Protein AF-A0A420XVU4-F1 (afdb_monomer_lite)

Foldseek 3Di:
DPDVPPVVVVVVVVVVPDPPPDDPVPPFDDPCVVVDDDDDDPDDPCVDPVRNDLCPDPDDPVNVVVLCVVQVQAKDWDAPVSQVRDPDHFDADVPDPGTGIDGDPVSVVSVVVVLVVVVVPCVSVPQQWDADPVGDIDGRPD

InterPro domains:
  IPR021765 Mycotoxin biosynthesis protein UstYa-like [PF11807] (15-132)
  IPR021765 Mycotoxin biosynthesis protein UstYa-like [PTHR33365] (12-126)

Organism: NCBI:txid177199

Sequence (142 aa):
MAILGRITCVLLQLHHGRSMCEDPSVGFYSPAAPYVDYENVPFGKYFAADNRSPYMQKPTPEVDAMWEELYNFRLTGLSIEEASQLMEPTVHLPHDDNTYVVSLGVSHQLHCVNHLRKALYPDEYPGLWEYHPNGTTIASTS

Secondary structure (DSSP, 8-state):
--STTTHHHHHHHHHTS------TT--S--TTGGG----------TTSTTS--GGGSPS-HHHHHHHHHTT----EEE-HHHHTTSSS--PEETTEEEEEEE--HHHHHHHHHHHHHHHT-TTTSTTSEEEPTTS-EEE---

Radius of gyration: 23.34 Å; chains: 1; bounding box: 72×65×44 Å

pLDDT: mean 82.14, std 16.06, range [38.72, 96.94]

Structure (mmCIF, N/CA/C/O backbone):
data_AF-A0A420XVU4-F1
#
_entry.id   AF-A0A420XVU4-F1
#
loop_
_atom_site.group_PDB
_atom_site.id
_atom_site.type_symbol
_atom_site.label_atom_id
_atom_site.label_alt_id
_atom_site.label_comp_id
_atom_site.label_asym_id
_atom_site.label_entity_id
_atom_site.label_seq_id
_atom_site.pdbx_PDB_ins_code
_atom_site.Cartn_x
_atom_site.Cartn_y
_atom_site.Cartn_z
_atom_site.occupancy
_atom_site.B_iso_or_equiv
_atom_site.auth_seq_id
_atom_site.auth_comp_id
_atom_site.auth_asym_id
_atom_site.auth_atom_id
_atom_site.pdbx_PDB_model_num
ATOM 1 N N . MET A 1 1 ? -44.531 -47.046 -6.787 1.00 48.22 1 MET A N 1
ATOM 2 C CA . MET A 1 1 ? -43.717 -46.358 -5.760 1.00 48.22 1 MET A CA 1
ATOM 3 C C . MET A 1 1 ? -42.284 -46.157 -6.260 1.00 48.22 1 MET A C 1
ATOM 5 O O . MET A 1 1 ? -41.425 -46.951 -5.916 1.00 48.22 1 MET A O 1
ATOM 9 N N . ALA A 1 2 ? -42.012 -45.151 -7.104 1.00 47.38 2 ALA A N 1
ATOM 10 C CA . ALA A 1 2 ? -40.630 -44.849 -7.532 1.00 47.38 2 ALA A CA 1
ATOM 11 C C . ALA A 1 2 ? -40.440 -43.431 -8.121 1.00 47.38 2 ALA A C 1
ATOM 13 O O . ALA A 1 2 ? -39.532 -43.225 -8.917 1.00 47.38 2 ALA A O 1
ATOM 14 N N . ILE A 1 3 ? -41.304 -42.457 -7.798 1.00 47.72 3 ILE A N 1
ATOM 15 C CA . ILE A 1 3 ? -41.232 -41.115 -8.424 1.00 47.72 3 ILE A CA 1
ATOM 16 C C . ILE A 1 3 ? -40.994 -39.990 -7.399 1.00 47.72 3 ILE A C 1
ATOM 18 O O . ILE A 1 3 ? -40.432 -38.960 -7.753 1.00 47.72 3 ILE A O 1
ATOM 22 N N . LEU A 1 4 ? -41.260 -40.203 -6.104 1.00 47.66 4 LEU A N 1
ATOM 23 C CA . LEU A 1 4 ? -41.015 -39.174 -5.079 1.00 47.66 4 LEU A CA 1
ATOM 24 C C . LEU A 1 4 ? -39.565 -39.084 -4.563 1.00 47.66 4 LEU A C 1
ATOM 26 O O . LEU A 1 4 ? -39.236 -38.121 -3.886 1.00 47.66 4 LEU A O 1
ATOM 30 N N . GLY A 1 5 ? -38.680 -40.036 -4.884 1.00 40.31 5 GLY A N 1
ATOM 31 C CA . GLY A 1 5 ? -37.302 -40.047 -4.359 1.00 40.31 5 GLY A CA 1
ATOM 32 C C . GLY A 1 5 ? -36.283 -39.218 -5.153 1.00 40.31 5 GLY A C 1
ATOM 33 O O . GLY A 1 5 ? -35.202 -38.935 -4.647 1.00 40.31 5 GLY A O 1
ATOM 34 N N . ARG A 1 6 ? -36.591 -38.836 -6.402 1.00 44.62 6 ARG A N 1
ATOM 35 C CA . ARG A 1 6 ? -35.628 -38.147 -7.287 1.00 44.62 6 ARG A CA 1
ATOM 36 C C . ARG A 1 6 ? -35.728 -36.622 -7.253 1.00 44.62 6 ARG A C 1
ATOM 38 O O . ARG A 1 6 ? -34.727 -35.960 -7.497 1.00 44.62 6 ARG A O 1
ATOM 45 N N . ILE A 1 7 ? -36.888 -36.065 -6.904 1.00 48.31 7 ILE A N 1
ATOM 46 C CA . ILE A 1 7 ? -37.082 -34.605 -6.847 1.00 48.31 7 ILE A CA 1
ATOM 47 C C . ILE A 1 7 ? -36.373 -34.010 -5.618 1.00 48.31 7 ILE A C 1
ATOM 49 O O . ILE A 1 7 ? -35.736 -32.964 -5.715 1.00 48.31 7 ILE A O 1
ATOM 53 N N . THR A 1 8 ? -36.372 -34.718 -4.486 1.00 46.12 8 THR A N 1
ATOM 54 C CA . THR A 1 8 ? -35.702 -34.278 -3.249 1.00 46.12 8 THR A CA 1
ATOM 55 C C . THR A 1 8 ? -34.181 -34.211 -3.395 1.00 46.12 8 THR A C 1
ATOM 57 O O . THR A 1 8 ? -33.543 -33.336 -2.819 1.00 46.12 8 THR A O 1
ATOM 60 N N . CYS A 1 9 ? -33.587 -35.096 -4.203 1.00 43.66 9 CYS A N 1
ATOM 61 C CA . CYS A 1 9 ? -32.139 -35.120 -4.411 1.00 43.66 9 CYS A CA 1
ATOM 62 C C . CYS A 1 9 ? -31.664 -33.951 -5.296 1.00 43.66 9 CYS A C 1
ATOM 64 O O . CYS A 1 9 ? -30.605 -33.387 -5.047 1.00 43.66 9 CYS A O 1
ATOM 66 N N . VAL A 1 10 ? -32.479 -33.519 -6.267 1.00 50.38 10 VAL A N 1
ATOM 67 C CA . VAL A 1 10 ? -32.163 -32.355 -7.118 1.00 50.38 10 VAL A CA 1
ATOM 68 C C . VAL A 1 10 ? -32.305 -31.036 -6.347 1.00 50.38 10 VAL A C 1
ATOM 70 O O . VAL A 1 10 ? -31.484 -30.139 -6.514 1.00 50.38 10 VAL A O 1
ATOM 73 N N . LEU A 1 11 ? -33.282 -30.924 -5.440 1.00 47.31 11 LEU A N 1
ATOM 74 C CA . LEU A 1 11 ? -33.443 -29.724 -4.608 1.00 47.31 11 LEU A CA 1
ATOM 75 C C . LEU A 1 11 ? -32.356 -29.593 -3.526 1.00 47.31 11 LEU A C 1
ATOM 77 O O . LEU A 1 11 ? -31.943 -28.477 -3.219 1.00 47.31 11 LEU A O 1
ATOM 81 N N . LEU A 1 12 ? -31.821 -30.705 -3.001 1.00 44.47 12 LEU A N 1
ATOM 82 C CA . LEU A 1 12 ? -30.674 -30.650 -2.087 1.00 44.47 12 LEU A CA 1
ATOM 83 C C . LEU A 1 12 ? -29.374 -30.215 -2.781 1.00 44.47 12 LEU A C 1
ATOM 85 O O . LEU A 1 12 ? -28.546 -29.578 -2.135 1.00 44.47 12 LEU A O 1
ATOM 89 N N . GLN A 1 13 ? -29.185 -30.502 -4.074 1.00 47.78 13 GLN A N 1
ATOM 90 C CA . GLN A 1 13 ? -27.974 -30.079 -4.791 1.00 47.78 13 GLN A CA 1
ATOM 91 C C . GLN A 1 13 ? -27.955 -28.590 -5.152 1.00 47.78 13 GLN A C 1
ATOM 93 O O . GLN A 1 13 ? -26.878 -28.015 -5.274 1.00 47.78 13 GLN A O 1
ATOM 98 N N . LEU A 1 14 ? -29.116 -27.935 -5.239 1.00 47.84 14 LEU A N 1
ATOM 99 C CA . LEU A 1 14 ? -29.183 -26.485 -5.455 1.00 47.84 14 LEU A CA 1
ATOM 100 C C . LEU A 1 14 ? -28.911 -25.676 -4.176 1.00 47.84 14 LEU A C 1
ATOM 102 O O . LEU A 1 14 ? -28.459 -24.539 -4.266 1.00 47.84 14 LEU A O 1
ATOM 106 N N . HIS A 1 15 ? -29.105 -26.264 -2.991 1.00 47.22 15 HIS A N 1
ATOM 107 C CA . HIS A 1 15 ? -28.759 -25.616 -1.718 1.00 47.22 15 HIS A CA 1
ATOM 108 C C . HIS A 1 15 ? -27.291 -25.790 -1.296 1.00 47.22 15 HIS A C 1
ATOM 110 O O . HIS A 1 15 ? -26.830 -25.055 -0.430 1.00 47.22 15 HIS A O 1
ATOM 116 N N . HIS A 1 16 ? -26.538 -26.700 -1.923 1.00 48.31 16 HIS A N 1
ATOM 117 C CA . HIS A 1 16 ? -25.107 -26.906 -1.645 1.00 48.31 16 HIS A CA 1
ATOM 118 C C . HIS A 1 16 ? -24.178 -26.122 -2.594 1.00 48.31 16 HIS A C 1
ATOM 120 O O . HIS A 1 16 ? -22.962 -26.267 -2.527 1.00 48.31 16 HIS A O 1
ATOM 126 N N . GLY A 1 17 ? -24.730 -25.289 -3.485 1.00 46.12 17 GLY A N 1
ATOM 127 C CA . GLY A 1 17 ? -23.985 -24.587 -4.539 1.00 46.12 17 GLY A CA 1
ATOM 128 C C . GLY A 1 17 ? -23.391 -23.229 -4.155 1.00 46.12 17 GLY A C 1
ATOM 129 O O . GLY A 1 17 ? -22.906 -22.516 -5.027 1.00 46.12 17 GLY A O 1
ATOM 130 N N . ARG A 1 18 ? -23.431 -22.845 -2.879 1.00 51.34 18 ARG A N 1
ATOM 131 C CA . ARG A 1 18 ? -22.761 -21.640 -2.382 1.00 51.34 18 ARG A CA 1
ATOM 132 C C . ARG A 1 18 ? -21.914 -22.044 -1.183 1.00 51.34 18 ARG A C 1
ATOM 134 O O . ARG A 1 18 ? -22.273 -21.785 -0.042 1.00 51.34 18 ARG A O 1
ATOM 141 N N . SER A 1 19 ? -20.804 -22.739 -1.441 1.00 57.03 19 SER A N 1
ATOM 142 C CA . SER A 1 19 ? -19.693 -22.673 -0.492 1.00 57.03 19 SER A CA 1
ATOM 143 C C . SER A 1 19 ? -19.403 -21.188 -0.329 1.00 57.03 19 SER A C 1
ATOM 145 O O . SER A 1 19 ? -19.009 -20.538 -1.297 1.00 57.03 19 SER A O 1
ATOM 147 N N . MET A 1 20 ? -19.694 -20.639 0.850 1.00 62.19 20 MET A N 1
ATOM 148 C CA . MET A 1 20 ? -19.118 -19.372 1.269 1.00 62.19 20 MET A CA 1
ATOM 149 C C . MET A 1 20 ? -17.609 -19.570 1.166 1.00 62.19 20 MET A C 1
ATOM 151 O O . MET A 1 20 ? -17.010 -20.285 1.966 1.00 62.19 20 MET A O 1
ATOM 155 N N . CYS A 1 21 ? -17.013 -19.054 0.094 1.00 68.06 21 CYS A N 1
ATOM 156 C CA . CYS A 1 21 ? -15.601 -18.743 0.125 1.00 68.06 21 CYS A CA 1
ATOM 157 C C . CYS A 1 21 ? -15.496 -17.660 1.191 1.00 68.06 21 CYS A C 1
ATOM 159 O O . CYS A 1 21 ? -15.993 -16.566 0.985 1.00 68.06 21 CYS A O 1
ATOM 161 N N . GLU A 1 22 ? -14.972 -18.013 2.351 1.00 72.38 22 GLU A N 1
ATOM 162 C CA . GLU A 1 22 ? -14.478 -17.066 3.339 1.00 72.38 22 GLU A CA 1
ATOM 163 C C . GLU A 1 22 ? -12.964 -17.228 3.355 1.00 72.38 22 GLU A C 1
ATOM 165 O O . GLU A 1 22 ? -12.456 -18.341 3.183 1.00 72.38 22 GLU A O 1
ATOM 170 N N . ASP A 1 23 ? -12.235 -16.128 3.516 1.00 73.44 23 ASP A N 1
ATOM 171 C CA . ASP A 1 23 ? -10.789 -16.186 3.674 1.00 73.44 23 ASP A CA 1
ATOM 172 C C . ASP A 1 23 ? -10.461 -16.656 5.098 1.00 73.44 23 ASP A C 1
ATOM 174 O O . ASP A 1 23 ? -10.659 -15.893 6.048 1.00 73.44 23 ASP A O 1
ATOM 178 N N . PRO A 1 24 ? -9.925 -17.878 5.281 1.00 76.31 24 PRO A N 1
ATOM 179 C CA . PRO A 1 24 ? -9.602 -18.383 6.610 1.00 76.31 24 PRO A CA 1
ATOM 180 C C . PRO A 1 24 ? -8.467 -17.597 7.287 1.00 76.31 24 PRO A C 1
ATOM 182 O O . PRO A 1 24 ? -8.205 -17.816 8.468 1.00 76.31 24 PRO A O 1
ATOM 185 N N . SER A 1 25 ? -7.770 -16.708 6.566 1.00 76.75 25 SER A N 1
ATOM 186 C CA . SER A 1 25 ? -6.743 -15.828 7.128 1.00 76.75 25 SER A CA 1
ATOM 187 C C . SER A 1 25 ? -7.311 -14.577 7.814 1.00 76.75 25 SER A C 1
ATOM 189 O O . SER A 1 25 ? -6.627 -13.986 8.653 1.00 76.75 25 SER A O 1
ATOM 191 N N . VAL A 1 26 ? -8.566 -14.199 7.541 1.00 77.56 26 VAL A N 1
ATOM 192 C CA . VAL A 1 26 ? -9.235 -13.060 8.190 1.00 77.56 26 VAL A CA 1
ATOM 193 C C . VAL A 1 26 ? -9.939 -13.550 9.459 1.00 77.56 26 VAL A C 1
ATOM 195 O O . VAL A 1 26 ? -11.131 -13.836 9.474 1.00 77.56 26 VAL A O 1
ATOM 198 N N . GLY A 1 27 ? -9.165 -13.698 10.538 1.00 80.62 27 GLY A N 1
ATOM 199 C CA . GLY A 1 27 ? -9.627 -14.272 11.814 1.00 80.62 27 GLY A CA 1
ATOM 200 C C . GLY A 1 27 ? -10.001 -13.266 12.910 1.00 80.62 27 GLY A C 1
ATOM 201 O O . GLY A 1 27 ? -10.202 -13.666 14.055 1.00 80.62 27 GLY A O 1
ATOM 202 N N . PHE A 1 28 ? -10.040 -11.969 12.607 1.00 87.06 28 PHE A N 1
ATOM 203 C CA . PHE A 1 28 ? -10.297 -10.899 13.576 1.00 87.06 28 PHE A CA 1
ATOM 204 C C . PHE A 1 28 ? -11.311 -9.888 13.035 1.00 87.06 28 PHE A C 1
ATOM 206 O O . PHE A 1 28 ? -11.563 -9.826 11.831 1.00 87.06 28 PHE A O 1
ATOM 213 N N . TYR A 1 29 ? -11.903 -9.098 13.936 1.00 91.12 29 TYR A N 1
ATOM 214 C CA . TYR A 1 29 ? -12.846 -8.048 13.560 1.00 91.12 29 TYR A CA 1
ATOM 215 C C . TYR A 1 29 ? -12.202 -7.050 12.589 1.00 91.12 29 TYR A C 1
ATOM 217 O O . TYR A 1 29 ? -11.131 -6.506 12.855 1.00 91.12 29 TYR A O 1
ATOM 225 N N . SER A 1 30 ? -12.891 -6.785 11.483 1.00 91.31 30 SER A N 1
ATOM 226 C CA . SER A 1 30 ? -12.543 -5.736 10.533 1.00 91.31 30 SER A CA 1
ATOM 227 C C . SER A 1 30 ? -13.817 -4.998 10.123 1.00 91.31 30 SER A C 1
ATOM 229 O 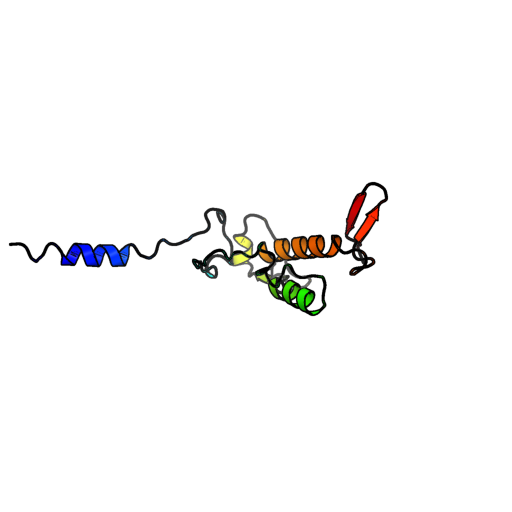O . SER A 1 30 ? -14.755 -5.654 9.660 1.00 91.31 30 SER A O 1
ATOM 231 N N . PRO A 1 31 ? -13.858 -3.655 10.204 1.00 92.00 31 PRO A N 1
ATOM 232 C CA . PRO A 1 31 ? -14.971 -2.863 9.675 1.00 92.00 31 PRO A CA 1
ATOM 233 C C . PRO A 1 31 ? -15.220 -3.095 8.177 1.00 92.00 31 PRO A C 1
ATOM 235 O O . PRO A 1 31 ? -16.332 -2.910 7.692 1.00 92.00 31 PRO A O 1
ATOM 238 N N . ALA A 1 32 ? -14.198 -3.542 7.438 1.00 90.69 32 ALA A N 1
ATOM 239 C CA . ALA A 1 32 ? -14.313 -3.853 6.018 1.00 90.69 32 ALA A CA 1
ATOM 240 C C . ALA A 1 32 ? -14.935 -5.234 5.740 1.00 90.69 32 ALA A C 1
ATOM 242 O O . ALA A 1 32 ? -15.354 -5.479 4.613 1.00 90.69 32 ALA A O 1
ATOM 243 N N . ALA A 1 33 ? -15.012 -6.132 6.732 1.00 90.19 33 ALA A N 1
ATOM 244 C CA . ALA A 1 33 ? -15.453 -7.517 6.533 1.00 90.19 33 ALA A CA 1
ATOM 245 C C . ALA A 1 33 ? -16.839 -7.655 5.865 1.00 90.19 33 ALA A C 1
ATOM 247 O O . ALA A 1 33 ? -16.960 -8.485 4.966 1.00 90.19 33 ALA A O 1
ATOM 248 N N . PRO A 1 34 ? -17.865 -6.842 6.202 1.00 89.56 34 PRO A N 1
ATOM 249 C CA . PRO A 1 34 ? -19.174 -6.923 5.545 1.00 89.56 34 PRO A CA 1
ATOM 250 C C . PRO A 1 34 ? -19.172 -6.536 4.059 1.00 89.56 34 PRO A C 1
ATOM 252 O O . PRO A 1 34 ? -20.162 -6.779 3.376 1.00 89.56 34 PRO A O 1
ATOM 255 N N . TYR A 1 35 ? -18.098 -5.906 3.576 1.00 89.31 35 TYR A N 1
ATOM 256 C CA . TYR A 1 35 ? -17.955 -5.428 2.199 1.00 89.31 35 TYR A CA 1
ATOM 257 C C . TYR A 1 35 ? -17.037 -6.320 1.351 1.00 89.31 35 TYR A C 1
ATOM 259 O O . TYR A 1 35 ? -16.702 -5.956 0.225 1.00 89.31 35 TYR A O 1
ATOM 267 N N . VAL A 1 36 ? -16.588 -7.458 1.889 1.00 87.81 36 VAL A N 1
ATOM 268 C CA . VAL A 1 36 ? -15.751 -8.411 1.156 1.00 87.81 36 VAL A CA 1
ATOM 269 C C . VAL A 1 36 ? -16.637 -9.432 0.452 1.00 87.81 36 VAL A C 1
ATOM 271 O O . VAL A 1 36 ? -17.316 -10.228 1.096 1.00 87.81 36 VAL A O 1
ATOM 274 N N . ASP A 1 37 ? -16.560 -9.442 -0.876 1.00 87.81 37 ASP A N 1
ATOM 275 C CA . ASP A 1 37 ? -17.172 -10.455 -1.729 1.00 87.81 37 ASP A CA 1
ATOM 276 C C . ASP A 1 37 ? -16.094 -11.346 -2.359 1.00 87.81 37 ASP A C 1
ATOM 278 O O . ASP A 1 37 ? -15.046 -10.875 -2.806 1.00 87.81 37 ASP A O 1
ATOM 282 N N . TYR A 1 38 ? -16.362 -12.652 -2.412 1.00 87.12 38 TYR A N 1
ATOM 283 C CA . TYR A 1 38 ? -15.439 -13.642 -2.961 1.00 87.12 38 TYR A CA 1
ATOM 284 C C . TYR A 1 38 ? -15.928 -14.173 -4.303 1.00 87.12 38 TYR A C 1
ATOM 286 O O . TYR A 1 38 ? -17.039 -14.698 -4.420 1.00 87.12 38 TYR A O 1
ATOM 294 N N . GLU A 1 39 ? -15.052 -14.113 -5.302 1.00 84.62 39 GLU A N 1
ATOM 295 C CA . GLU A 1 39 ? -15.325 -14.597 -6.650 1.00 84.62 39 GLU A CA 1
ATOM 296 C C . GLU A 1 39 ? -14.319 -15.670 -7.071 1.00 84.62 39 GLU A C 1
ATOM 298 O O . GLU A 1 39 ? -13.109 -15.547 -6.876 1.00 84.62 39 GLU A O 1
ATOM 303 N N . ASN A 1 40 ? -14.823 -16.734 -7.698 1.00 86.38 40 ASN A N 1
ATOM 304 C CA . ASN A 1 40 ? -13.974 -17.751 -8.304 1.00 86.38 40 ASN A CA 1
ATOM 305 C C . ASN A 1 40 ? -13.563 -17.298 -9.704 1.00 86.38 40 ASN A C 1
ATOM 307 O O . ASN A 1 40 ? -14.347 -17.392 -10.650 1.00 86.38 40 ASN A O 1
ATOM 311 N N . VAL A 1 41 ? -12.317 -16.852 -9.837 1.00 83.56 41 VAL A N 1
ATOM 312 C CA . VAL A 1 41 ? -11.731 -16.471 -11.125 1.00 83.56 41 VAL A CA 1
ATOM 313 C C . VAL A 1 41 ? -10.696 -17.509 -11.571 1.00 83.56 41 VAL A C 1
ATOM 315 O O . VAL A 1 41 ? -9.873 -17.947 -10.763 1.00 83.56 41 VAL A O 1
ATOM 318 N N . PRO A 1 42 ? -10.691 -17.936 -12.848 1.00 83.75 42 PRO A N 1
ATOM 319 C CA . PRO A 1 42 ? -9.620 -18.774 -13.367 1.00 83.75 42 PRO A CA 1
ATOM 320 C C . PRO A 1 42 ? -8.280 -18.048 -13.236 1.00 83.75 42 PRO A C 1
ATOM 322 O O . PRO A 1 42 ? -8.121 -16.931 -13.732 1.00 83.75 42 PRO A O 1
ATOM 325 N N . PHE A 1 43 ? -7.295 -18.689 -12.607 1.00 79.12 43 PHE A N 1
ATOM 326 C CA . PHE A 1 43 ? -5.947 -18.136 -12.572 1.00 79.12 43 PHE A CA 1
ATOM 327 C C . PHE A 1 43 ? -5.364 -18.136 -13.992 1.00 79.12 43 PHE A C 1
ATOM 329 O O . PHE A 1 43 ? -5.101 -19.190 -14.578 1.00 79.12 43 PHE A O 1
ATOM 336 N N . GLY A 1 44 ? -5.203 -16.947 -14.573 1.00 74.94 44 G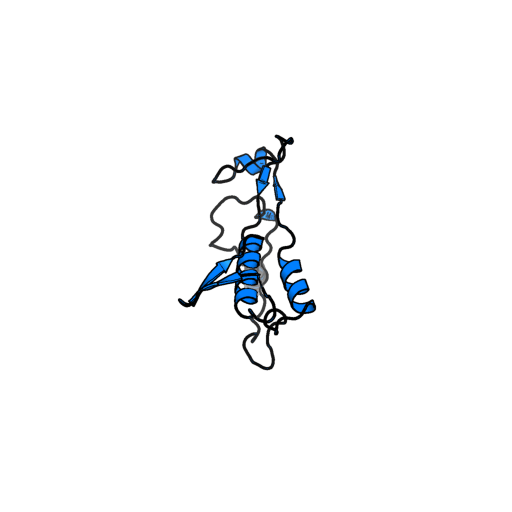LY A N 1
ATOM 337 C CA . GLY A 1 44 ? -4.643 -16.789 -15.910 1.00 74.94 44 GLY A CA 1
ATOM 338 C C . GLY A 1 44 ? -3.172 -17.201 -15.966 1.00 74.94 44 GLY A C 1
ATOM 339 O O . GLY A 1 44 ? -2.446 -17.157 -14.973 1.00 74.94 44 GLY A O 1
ATOM 340 N N . LYS A 1 45 ? -2.687 -17.567 -17.159 1.00 80.81 45 LYS A N 1
ATOM 341 C CA . LYS A 1 45 ? -1.261 -17.852 -17.407 1.00 80.81 45 LYS A CA 1
ATOM 342 C C . LYS A 1 45 ? -0.445 -16.553 -17.483 1.00 80.81 45 LYS A C 1
ATOM 344 O O . LYS A 1 45 ? 0.263 -16.333 -18.459 1.00 80.81 45 LYS A O 1
ATOM 349 N N . TYR A 1 46 ? -0.561 -15.693 -16.471 1.00 80.31 46 TYR A N 1
ATOM 350 C CA . TYR A 1 46 ? -0.028 -14.324 -16.467 1.00 80.31 46 TYR A CA 1
ATOM 351 C C . TYR A 1 46 ? 1.503 -14.226 -16.430 1.00 80.31 46 TYR A C 1
ATOM 353 O O . TYR A 1 46 ? 2.063 -13.137 -16.522 1.00 80.31 46 TYR A O 1
ATOM 361 N N . PHE A 1 47 ? 2.185 -15.364 -16.300 1.00 78.00 47 PHE A N 1
ATOM 362 C CA . PHE A 1 47 ? 3.643 -15.465 -16.332 1.00 78.00 47 PHE A CA 1
ATOM 363 C C . PHE A 1 47 ? 4.193 -15.842 -17.714 1.00 78.00 47 PHE A C 1
ATOM 365 O O . PHE A 1 47 ? 5.396 -15.711 -17.945 1.00 78.00 47 PHE A O 1
ATOM 372 N N . ALA A 1 48 ? 3.342 -16.317 -18.632 1.00 80.25 48 ALA A N 1
ATOM 373 C CA . ALA A 1 48 ? 3.756 -16.669 -19.985 1.00 80.25 48 ALA A CA 1
ATOM 374 C C . ALA A 1 48 ? 4.111 -15.401 -20.776 1.00 80.25 48 ALA A C 1
ATOM 376 O O . ALA A 1 48 ? 3.465 -14.366 -20.622 1.00 80.25 48 ALA A O 1
ATOM 377 N N . ALA A 1 49 ? 5.160 -15.468 -21.601 1.00 74.69 49 ALA A N 1
ATOM 378 C CA . ALA A 1 49 ? 5.702 -14.298 -22.297 1.00 74.69 49 ALA A CA 1
ATOM 379 C C . ALA A 1 49 ? 4.679 -13.613 -23.223 1.00 74.69 49 ALA A C 1
ATOM 381 O O . ALA A 1 49 ? 4.712 -12.396 -23.373 1.00 74.69 49 ALA A O 1
ATOM 382 N N . ASP A 1 50 ? 3.765 -14.388 -23.800 1.00 81.00 50 ASP A N 1
ATOM 383 C CA . ASP A 1 50 ? 2.692 -13.961 -24.699 1.00 81.00 50 ASP A CA 1
ATOM 384 C C . ASP A 1 50 ? 1.409 -13.515 -23.977 1.00 81.00 50 ASP A C 1
ATOM 386 O O . ASP A 1 50 ? 0.509 -12.974 -24.611 1.00 81.00 50 ASP A O 1
ATOM 390 N N . ASN A 1 51 ? 1.318 -13.711 -22.659 1.00 82.81 51 ASN A N 1
ATOM 391 C CA . ASN A 1 51 ? 0.117 -13.426 -21.874 1.00 82.81 51 ASN A CA 1
ATOM 392 C C . ASN A 1 51 ? 0.459 -12.792 -20.519 1.00 82.81 51 ASN A C 1
ATOM 394 O O . ASN A 1 51 ? -0.131 -13.131 -19.495 1.00 82.81 51 ASN A O 1
ATOM 398 N N . ARG A 1 52 ? 1.454 -11.896 -20.484 1.00 85.19 52 ARG A N 1
ATOM 399 C CA . ARG A 1 52 ? 1.838 -11.220 -19.241 1.00 85.19 52 ARG A CA 1
ATOM 400 C C . ARG A 1 52 ? 0.732 -10.304 -18.735 1.00 85.19 52 ARG A C 1
ATOM 402 O O . ARG A 1 52 ? 0.123 -9.576 -19.516 1.00 85.19 52 ARG A O 1
ATOM 409 N N . SER A 1 53 ? 0.533 -10.291 -17.417 1.00 89.00 53 SER A N 1
ATOM 410 C CA . SER A 1 53 ? -0.353 -9.313 -16.778 1.00 89.00 53 SER A CA 1
ATOM 411 C C . SER A 1 53 ? 0.028 -7.879 -17.195 1.00 89.00 53 SER A C 1
ATOM 413 O O . SER A 1 53 ? 1.224 -7.564 -17.239 1.00 89.00 53 SER A O 1
ATOM 415 N N . PRO A 1 54 ? -0.948 -6.989 -17.460 1.00 90.75 54 PRO A N 1
ATOM 416 C CA . PRO A 1 54 ? -0.691 -5.567 -17.704 1.00 90.75 54 PRO A CA 1
ATOM 417 C C . PRO A 1 54 ? 0.137 -4.889 -16.599 1.00 90.75 54 PRO A C 1
ATOM 419 O O . PRO A 1 54 ? 0.938 -4.003 -16.876 1.00 90.75 54 PRO A O 1
ATOM 422 N N . TYR A 1 55 ? 0.030 -5.370 -15.358 1.00 91.88 55 TYR A N 1
ATOM 423 C CA . TYR A 1 55 ? 0.788 -4.860 -14.210 1.00 91.88 55 TYR A CA 1
ATOM 424 C C . TYR A 1 55 ? 2.261 -5.306 -14.183 1.00 91.88 55 TYR A C 1
ATOM 426 O O . TYR A 1 55 ? 3.049 -4.791 -13.392 1.00 91.88 55 TYR A O 1
ATOM 434 N N . MET A 1 56 ? 2.646 -6.267 -15.031 1.00 90.38 56 MET A N 1
ATOM 435 C CA . MET A 1 56 ? 4.005 -6.828 -15.120 1.00 90.38 56 MET A CA 1
ATOM 436 C C . MET A 1 56 ? 4.776 -6.333 -16.354 1.00 90.38 56 MET A C 1
ATOM 438 O O . MET A 1 56 ? 5.805 -6.911 -16.722 1.00 90.38 56 MET A O 1
ATOM 442 N N . GLN A 1 57 ? 4.254 -5.308 -17.027 1.00 90.56 57 GLN A N 1
ATOM 443 C CA . GLN A 1 57 ? 4.906 -4.683 -18.172 1.00 90.56 57 GLN A CA 1
ATOM 444 C C . GLN A 1 57 ? 6.104 -3.835 -17.724 1.00 90.56 57 GLN A C 1
ATOM 446 O O . GLN A 1 57 ? 6.327 -3.605 -16.531 1.00 90.56 57 GLN A O 1
ATOM 451 N N . LYS A 1 58 ? 6.912 -3.397 -18.694 1.00 92.12 58 LYS A N 1
ATOM 452 C CA . LYS A 1 58 ? 8.025 -2.479 -18.426 1.00 92.12 58 LYS A CA 1
ATOM 453 C C . LYS A 1 58 ? 7.509 -1.155 -17.832 1.00 92.12 58 LYS A C 1
ATOM 455 O O . LYS A 1 58 ? 6.367 -0.786 -18.115 1.00 92.12 58 LYS A O 1
ATOM 460 N N . PRO A 1 59 ? 8.343 -0.442 -17.053 1.00 94.94 59 PRO A N 1
ATOM 461 C CA . PRO A 1 59 ? 8.046 0.907 -16.585 1.00 94.94 59 PRO A CA 1
ATOM 462 C C . PRO A 1 59 ? 7.542 1.800 -17.716 1.00 94.94 59 PRO A C 1
ATOM 464 O O . PRO A 1 59 ? 8.218 1.979 -18.725 1.00 94.94 59 PRO A O 1
ATOM 467 N N . THR A 1 60 ? 6.330 2.314 -17.549 1.00 96.06 60 THR A N 1
ATOM 468 C CA . THR A 1 60 ? 5.711 3.330 -18.403 1.00 96.06 60 THR A CA 1
ATOM 469 C C . THR A 1 60 ? 4.760 4.147 -17.526 1.00 96.06 60 THR A C 1
ATOM 471 O O . THR A 1 60 ? 4.251 3.600 -16.537 1.00 96.06 60 THR A O 1
ATOM 474 N N . PRO A 1 61 ? 4.480 5.417 -17.864 1.00 95.81 61 PRO A N 1
ATOM 475 C CA . PRO A 1 61 ? 3.503 6.222 -17.132 1.00 95.81 61 PRO A CA 1
ATOM 476 C C . PRO A 1 61 ? 2.131 5.546 -17.015 1.00 95.81 61 PRO A C 1
ATOM 478 O O . PRO A 1 61 ? 1.473 5.648 -15.984 1.00 95.81 61 PRO A O 1
ATOM 481 N N . GLU A 1 62 ? 1.716 4.808 -18.046 1.00 96.94 62 GLU A N 1
ATOM 482 C CA . GLU A 1 62 ? 0.456 4.070 -18.069 1.00 96.94 62 GLU A CA 1
ATOM 483 C C . GLU A 1 62 ? 0.453 2.927 -17.048 1.00 96.94 62 GLU A C 1
ATOM 485 O O . GLU A 1 62 ? -0.501 2.778 -16.288 1.00 96.94 62 GLU A O 1
ATOM 490 N N . VAL A 1 63 ? 1.534 2.142 -16.979 1.00 96.12 63 VAL A N 1
ATOM 491 C CA . VAL A 1 63 ? 1.675 1.067 -15.982 1.00 96.12 63 VAL A CA 1
ATOM 492 C C . VAL A 1 63 ? 1.731 1.643 -14.570 1.00 96.12 63 VAL A C 1
ATOM 494 O O . VAL A 1 63 ? 1.146 1.067 -13.655 1.00 96.12 63 VAL A O 1
ATOM 497 N N . ASP A 1 64 ? 2.400 2.781 -14.379 1.00 95.50 64 ASP A N 1
ATOM 498 C CA . ASP A 1 64 ? 2.439 3.458 -13.084 1.00 95.50 64 ASP A CA 1
ATOM 499 C C . ASP A 1 64 ? 1.047 3.908 -12.643 1.00 95.50 64 ASP A C 1
ATOM 501 O O . ASP A 1 64 ? 0.656 3.608 -11.517 1.00 95.50 64 ASP A O 1
ATOM 505 N N . ALA A 1 65 ? 0.273 4.535 -13.532 1.00 95.88 65 ALA A N 1
ATOM 506 C CA . ALA A 1 65 ? -1.109 4.916 -13.254 1.00 95.88 65 ALA A CA 1
ATOM 507 C C . ALA A 1 65 ? -1.968 3.703 -12.869 1.00 95.88 65 ALA A C 1
ATOM 509 O O . ALA A 1 65 ? -2.638 3.741 -11.839 1.00 95.88 65 ALA A O 1
ATOM 510 N N . MET A 1 66 ? -1.870 2.598 -13.620 1.00 96.19 66 MET A N 1
ATOM 511 C CA . MET A 1 66 ? -2.578 1.358 -13.286 1.00 96.19 66 MET A CA 1
ATOM 512 C C . MET A 1 66 ? -2.239 0.865 -11.875 1.00 96.19 66 MET A C 1
ATOM 514 O O . MET A 1 66 ? -3.128 0.432 -11.145 1.00 96.19 66 MET A O 1
ATOM 518 N N . TRP A 1 67 ? -0.963 0.914 -11.479 1.00 95.69 67 TRP A N 1
ATOM 519 C CA . TRP A 1 67 ? -0.547 0.530 -10.130 1.00 95.69 67 TRP A CA 1
ATOM 520 C C . TRP A 1 67 ? -1.090 1.477 -9.057 1.00 95.69 67 TRP A C 1
ATOM 522 O O . TRP A 1 67 ? -1.631 0.990 -8.068 1.00 95.69 67 TRP A O 1
ATOM 532 N N . GLU A 1 68 ? -0.966 2.796 -9.232 1.00 93.38 68 GLU A N 1
ATOM 533 C CA . GLU A 1 68 ? -1.447 3.775 -8.242 1.00 93.38 68 GLU A CA 1
ATOM 534 C C . GLU A 1 68 ? -2.976 3.707 -8.052 1.00 93.38 68 GLU A C 1
ATOM 536 O O . GLU A 1 68 ? -3.470 3.892 -6.937 1.00 93.38 68 GLU A O 1
ATOM 541 N N . GLU A 1 69 ? -3.733 3.389 -9.107 1.00 94.06 69 GLU A N 1
ATOM 542 C CA . GLU A 1 69 ? -5.192 3.221 -9.045 1.00 94.06 69 GLU A CA 1
ATOM 543 C C . GLU A 1 69 ? -5.627 2.096 -8.093 1.00 94.06 69 GLU A C 1
ATOM 545 O O . GLU A 1 69 ? -6.659 2.227 -7.431 1.00 94.06 69 GLU A O 1
ATOM 550 N N . LEU A 1 70 ? -4.836 1.023 -7.955 1.00 92.62 70 LEU A N 1
ATOM 551 C CA . LEU A 1 70 ? -5.195 -0.132 -7.123 1.00 92.62 70 LEU A CA 1
ATOM 552 C C . LEU A 1 70 ? -5.269 0.181 -5.619 1.00 92.62 70 LEU A C 1
ATOM 554 O O . LEU A 1 70 ? -5.950 -0.531 -4.884 1.00 92.62 70 LEU A O 1
ATOM 558 N N . TYR A 1 71 ? -4.551 1.202 -5.143 1.00 89.12 71 TYR A N 1
ATOM 559 C CA . TYR A 1 71 ? -4.421 1.503 -3.711 1.00 89.12 71 TYR A CA 1
ATOM 560 C C . TYR A 1 71 ? -4.605 2.990 -3.383 1.00 89.12 71 TYR A C 1
ATOM 562 O O . TYR A 1 71 ? -4.154 3.471 -2.341 1.00 89.12 71 TYR A O 1
ATOM 570 N N . ASN A 1 72 ? -5.317 3.734 -4.235 1.00 83.06 72 ASN A N 1
ATOM 571 C CA . ASN A 1 72 ? -5.579 5.159 -4.006 1.00 83.06 72 ASN A CA 1
ATOM 572 C C . ASN A 1 72 ? -6.396 5.430 -2.715 1.00 83.06 72 ASN A C 1
ATOM 574 O O . ASN A 1 72 ? -6.429 6.544 -2.193 1.00 83.06 72 ASN A O 1
ATOM 578 N N . PHE A 1 73 ? -6.998 4.393 -2.130 1.00 74.62 73 PHE A N 1
ATOM 579 C CA . PHE A 1 73 ? -7.625 4.426 -0.809 1.00 74.62 73 PHE A CA 1
ATOM 580 C C . PHE A 1 73 ? -6.568 4.268 0.292 1.00 74.62 73 PHE A C 1
ATOM 582 O O . PHE A 1 73 ? -6.260 3.159 0.737 1.00 74.62 73 PHE A O 1
ATOM 589 N N . ARG A 1 74 ? -5.975 5.396 0.705 1.00 73.25 74 ARG A N 1
ATOM 590 C CA . ARG A 1 74 ? -4.870 5.422 1.679 1.00 73.25 74 ARG A CA 1
ATOM 591 C C . ARG A 1 74 ? -5.347 5.418 3.128 1.00 73.25 74 ARG A C 1
ATOM 593 O O . ARG A 1 74 ? -4.971 4.527 3.884 1.00 73.25 74 ARG A O 1
ATOM 600 N N . LEU A 1 75 ? -6.161 6.400 3.510 1.00 86.38 75 LEU A N 1
ATOM 601 C CA . LEU A 1 75 ? -6.685 6.551 4.867 1.00 86.38 75 LEU A CA 1
ATOM 602 C C . LEU A 1 75 ? -8.208 6.477 4.839 1.00 86.38 75 LEU A C 1
ATOM 604 O O . LEU A 1 75 ? -8.850 7.079 3.983 1.00 86.38 75 LEU A O 1
ATOM 608 N N . THR A 1 76 ? -8.769 5.721 5.773 1.00 89.62 76 THR A N 1
ATOM 609 C CA . THR A 1 76 ? -10.209 5.558 5.982 1.00 89.62 76 THR A CA 1
ATOM 610 C C . THR A 1 76 ? -10.546 6.015 7.392 1.00 89.62 76 THR A C 1
ATOM 612 O O . THR A 1 76 ? -9.828 5.677 8.331 1.00 89.62 76 THR A O 1
ATOM 615 N N . GLY A 1 77 ? -11.610 6.804 7.522 1.00 92.69 77 GLY A N 1
ATOM 616 C CA . GLY A 1 77 ? -12.150 7.219 8.812 1.00 92.69 77 GLY A CA 1
ATOM 617 C C . GLY A 1 77 ? -13.125 6.178 9.356 1.00 92.69 77 GLY A C 1
ATOM 618 O O . GLY A 1 77 ? -13.941 5.656 8.601 1.00 92.69 77 GLY A O 1
ATOM 619 N N . LEU A 1 78 ? -13.034 5.908 10.651 1.00 95.38 78 LEU A N 1
ATOM 620 C CA . LEU A 1 78 ? -13.925 5.064 11.436 1.00 95.38 78 LEU A CA 1
ATOM 621 C C . LEU A 1 78 ? -14.624 5.908 12.497 1.00 95.38 78 LEU A C 1
ATOM 623 O O . LEU A 1 78 ? -14.038 6.866 13.016 1.00 95.38 78 LEU A O 1
ATOM 627 N N . SER A 1 79 ? -15.840 5.507 12.864 1.00 95.69 79 SER A N 1
ATOM 628 C CA . SER A 1 79 ? -16.488 6.031 14.066 1.00 95.69 79 SER A CA 1
ATOM 629 C C . SER A 1 79 ? -15.778 5.542 15.336 1.00 95.69 79 SER A C 1
ATOM 631 O O . SER A 1 79 ? -14.992 4.589 15.312 1.00 95.69 79 SER A O 1
ATOM 633 N N . ILE A 1 80 ? -16.087 6.165 16.476 1.00 95.31 80 ILE A N 1
ATOM 634 C CA . ILE A 1 80 ? -15.591 5.731 17.790 1.00 95.31 80 ILE A CA 1
ATOM 635 C C . ILE A 1 80 ? -15.984 4.270 18.062 1.00 95.31 80 ILE A C 1
ATOM 637 O O . ILE A 1 80 ? -15.175 3.484 18.555 1.00 95.31 80 ILE A O 1
ATOM 641 N N . GLU A 1 81 ? -17.214 3.884 17.719 1.00 95.56 81 GLU A N 1
ATOM 642 C CA . GLU A 1 81 ? -17.743 2.536 17.937 1.00 95.56 81 GLU A CA 1
ATOM 643 C C . GLU A 1 81 ? -17.011 1.488 17.091 1.00 95.56 81 GLU A C 1
ATOM 645 O O . GLU A 1 81 ? -16.678 0.416 17.600 1.00 95.56 81 GLU A O 1
ATOM 650 N N . GLU A 1 82 ? -16.731 1.783 15.821 1.00 95.75 82 GLU A N 1
ATOM 651 C CA . GLU A 1 82 ? -15.952 0.903 14.940 1.00 95.75 82 GLU A CA 1
ATOM 652 C C . GLU A 1 82 ? -14.498 0.790 15.415 1.00 95.75 82 GLU A C 1
ATOM 654 O O . GLU A 1 82 ? -13.957 -0.312 15.521 1.00 95.75 82 GLU A O 1
ATOM 659 N N . ALA A 1 83 ? -13.875 1.916 15.771 1.00 95.75 83 ALA A N 1
ATOM 660 C CA . ALA A 1 83 ? -12.500 1.951 16.258 1.00 95.75 83 ALA A CA 1
ATOM 661 C C . ALA A 1 83 ? -12.326 1.203 17.590 1.00 95.75 83 ALA A C 1
ATOM 663 O O . ALA A 1 83 ? -11.313 0.537 17.792 1.00 95.75 83 ALA A O 1
ATOM 664 N N . SER A 1 84 ? -13.327 1.256 18.477 1.00 95.06 84 SER A N 1
ATOM 665 C CA . SER A 1 84 ? -13.305 0.569 19.779 1.00 95.06 84 SER A CA 1
ATOM 666 C C . SER A 1 84 ? -13.287 -0.962 19.686 1.00 95.06 84 SER A C 1
ATOM 668 O O . SER A 1 84 ? -12.962 -1.631 20.665 1.00 95.06 84 SER A O 1
ATOM 670 N N . GLN A 1 85 ? -13.637 -1.517 18.522 1.00 95.62 85 GLN A N 1
ATOM 671 C CA . GLN A 1 85 ? -13.676 -2.958 18.265 1.00 95.62 85 GLN A CA 1
ATOM 672 C C . GLN A 1 85 ? -12.381 -3.489 17.634 1.00 95.62 85 GLN A C 1
ATOM 674 O O . GLN A 1 85 ? -12.223 -4.704 17.488 1.00 95.62 85 GLN A O 1
ATOM 679 N N . LEU A 1 86 ? -11.458 -2.606 17.239 1.00 93.88 86 LEU A N 1
ATOM 680 C CA . LEU A 1 86 ? -10.166 -3.011 16.695 1.00 93.88 86 LEU A CA 1
ATOM 681 C C . LEU A 1 86 ? -9.342 -3.747 17.758 1.00 93.88 86 LEU A C 1
ATOM 683 O O . LEU A 1 86 ? -9.387 -3.421 18.942 1.00 93.88 86 LEU A O 1
ATOM 687 N N . MET A 1 87 ? -8.558 -4.734 17.317 1.00 91.69 87 MET A N 1
ATOM 688 C CA . MET A 1 87 ? -7.652 -5.479 18.200 1.00 91.69 87 MET A CA 1
ATOM 689 C C . MET A 1 87 ? -6.608 -4.563 18.844 1.00 91.69 87 MET A C 1
ATOM 691 O O . MET A 1 87 ? -6.306 -4.714 20.023 1.00 91.69 87 MET A O 1
ATOM 695 N N . GLU A 1 88 ? -6.085 -3.619 18.060 1.00 91.06 88 GLU A N 1
ATOM 696 C CA . GLU A 1 88 ? -5.130 -2.614 18.507 1.00 91.06 88 GLU A CA 1
ATOM 697 C C . GLU A 1 88 ? -5.745 -1.217 18.363 1.00 91.06 88 GLU A C 1
ATOM 699 O O . GLU A 1 88 ? -6.402 -0.944 17.349 1.00 91.06 88 GLU A O 1
ATOM 704 N N . PRO A 1 89 ? -5.534 -0.315 19.337 1.00 91.56 89 PRO A N 1
ATOM 705 C CA . PRO A 1 89 ? -6.013 1.055 19.245 1.00 91.56 89 PRO A CA 1
ATOM 706 C C . PRO A 1 89 ? -5.436 1.782 18.029 1.00 91.56 89 PRO A C 1
ATOM 708 O O . PRO A 1 89 ? -4.267 1.613 17.680 1.00 91.56 89 PRO A O 1
ATOM 711 N N . THR A 1 90 ? -6.238 2.664 17.438 1.00 94.12 90 THR A N 1
ATOM 712 C CA . THR A 1 90 ? -5.771 3.604 16.413 1.00 94.12 90 THR A CA 1
ATOM 713 C C . THR A 1 90 ? -5.886 5.054 16.886 1.00 94.12 90 THR A C 1
ATOM 715 O O . THR A 1 90 ? -6.403 5.337 17.968 1.00 94.12 90 THR A O 1
ATOM 718 N N . VAL A 1 91 ? -5.374 5.983 16.084 1.00 93.69 91 VAL A N 1
ATOM 719 C CA . VAL A 1 91 ? -5.377 7.421 16.367 1.00 93.69 91 VAL A CA 1
ATOM 720 C C . VAL A 1 91 ? -6.549 8.113 15.680 1.00 93.69 91 VAL A C 1
ATOM 722 O O . VAL A 1 91 ? -7.021 7.667 14.635 1.00 93.69 91 VAL A O 1
ATOM 725 N N . HIS A 1 92 ? -7.004 9.219 16.255 1.00 93.38 92 HIS A N 1
ATOM 726 C CA . HIS A 1 92 ? -7.960 10.120 15.620 1.00 93.38 92 HIS A CA 1
ATOM 727 C C . HIS A 1 92 ? -7.246 11.176 14.767 1.00 93.38 92 HIS A C 1
ATOM 729 O O . HIS A 1 92 ? -6.033 11.382 14.887 1.00 93.38 92 HIS A O 1
ATOM 735 N N . LEU A 1 93 ? -7.989 11.824 13.871 1.00 89.56 93 LEU A N 1
ATOM 736 C CA . LEU A 1 93 ? -7.467 12.929 13.071 1.00 89.56 93 LEU A CA 1
ATOM 737 C C . LEU A 1 93 ? -7.093 14.126 13.961 1.00 89.56 93 LEU A C 1
ATOM 739 O O . LEU A 1 93 ? -7.797 14.427 14.925 1.00 89.56 93 LEU A O 1
ATOM 743 N N . PRO A 1 94 ? -6.034 14.885 13.623 1.00 87.06 94 PRO A N 1
ATOM 744 C CA . PRO A 1 94 ? -5.762 16.144 14.302 1.00 87.06 94 PRO A CA 1
ATOM 745 C C . PRO A 1 94 ? -6.982 17.070 14.211 1.00 87.06 94 PRO A C 1
ATOM 747 O O . PRO A 1 94 ? -7.451 17.361 13.113 1.00 87.06 94 PRO A O 1
ATOM 750 N N . HIS A 1 95 ? -7.456 17.556 15.360 1.00 90.44 95 HIS A N 1
ATOM 751 C CA . HIS A 1 95 ? -8.628 18.437 15.487 1.00 90.44 95 HIS A CA 1
ATOM 752 C C . HIS A 1 95 ? -10.002 17.786 15.226 1.00 90.44 95 HIS A C 1
ATOM 754 O O . HIS A 1 95 ? -10.992 18.515 15.148 1.00 90.44 95 HIS A O 1
ATOM 760 N N . ASP A 1 96 ? -10.086 16.456 15.137 1.00 91.31 96 ASP A N 1
ATOM 761 C CA . ASP A 1 96 ? -11.352 15.717 15.104 1.00 91.31 96 ASP A CA 1
ATOM 762 C C . ASP A 1 96 ? -11.268 14.447 15.961 1.00 91.31 96 ASP A C 1
ATOM 764 O O . ASP A 1 96 ? -10.790 13.404 15.518 1.00 91.31 96 ASP A O 1
ATOM 768 N N . ASP A 1 97 ? -11.786 14.541 17.185 1.00 90.19 97 ASP A N 1
ATOM 769 C CA . ASP A 1 97 ? -11.761 13.460 18.177 1.00 90.19 97 ASP A CA 1
ATOM 770 C C . ASP A 1 97 ? -12.785 12.342 17.885 1.00 90.19 97 ASP A C 1
ATOM 772 O O . ASP A 1 97 ? -12.830 11.341 18.603 1.00 90.19 97 ASP A O 1
ATOM 776 N N . ASN A 1 98 ? -13.617 12.497 16.845 1.00 93.94 98 ASN A N 1
ATOM 777 C CA . ASN A 1 98 ? -14.665 11.536 16.493 1.00 93.94 98 ASN A CA 1
ATOM 778 C C . ASN A 1 98 ? -14.301 10.646 15.298 1.00 93.94 98 ASN A C 1
ATOM 780 O O . ASN A 1 98 ? -14.963 9.628 15.094 1.00 93.94 98 ASN A O 1
ATOM 784 N N . THR A 1 99 ? -13.265 11.001 14.531 1.00 95.00 99 THR A N 1
ATOM 785 C CA . THR A 1 99 ? -12.837 10.241 13.350 1.00 95.00 99 THR A CA 1
ATOM 786 C C . THR A 1 99 ? -11.499 9.565 13.601 1.00 95.00 99 THR A C 1
ATOM 788 O O . THR A 1 99 ? -10.451 10.210 13.641 1.00 95.00 99 THR A O 1
ATOM 791 N N . TYR A 1 100 ? -11.532 8.241 13.707 1.00 96.06 100 TYR A N 1
ATOM 792 C CA . TYR A 1 100 ? -10.360 7.390 13.894 1.00 96.06 100 TYR A CA 1
ATOM 793 C C . TYR A 1 100 ? -9.827 6.919 12.549 1.00 96.06 100 TYR A C 1
ATOM 795 O O . TYR A 1 100 ? -10.596 6.501 11.693 1.00 96.06 100 TYR A O 1
ATOM 803 N N . VAL A 1 101 ? -8.519 6.985 12.326 1.00 94.44 101 VAL A N 1
ATOM 804 C CA . VAL A 1 101 ? -7.944 6.656 11.017 1.00 94.44 101 VAL A CA 1
ATOM 805 C C . VAL A 1 101 ? -7.402 5.241 10.975 1.00 94.44 101 VAL A C 1
ATOM 807 O O . VAL A 1 101 ? -6.708 4.794 11.880 1.00 94.44 101 VAL A O 1
ATOM 810 N N . VAL A 1 102 ? -7.670 4.540 9.883 1.00 92.75 102 VAL A N 1
ATOM 811 C CA . VAL A 1 102 ? -7.066 3.245 9.556 1.00 92.75 102 VAL A CA 1
ATOM 812 C C . VAL A 1 102 ? -6.674 3.210 8.081 1.00 92.75 102 VAL A C 1
ATOM 814 O O . VAL A 1 102 ? -7.021 4.099 7.303 1.00 92.75 102 VAL A O 1
ATOM 817 N N . SER A 1 103 ? -5.957 2.164 7.679 1.00 91.06 103 SER A N 1
ATOM 818 C CA . SER A 1 103 ? -5.699 1.848 6.274 1.00 91.06 103 SER A CA 1
ATOM 819 C C . SER A 1 103 ? -6.072 0.396 5.997 1.00 91.06 103 SER A C 1
ATOM 821 O O . SER A 1 103 ? -5.954 -0.457 6.879 1.00 91.06 103 SER A O 1
ATOM 823 N N . LEU A 1 104 ? -6.509 0.101 4.772 1.00 90.75 104 LEU A N 1
ATOM 824 C CA . LEU A 1 104 ? -6.728 -1.278 4.352 1.00 90.75 104 LEU A CA 1
ATOM 825 C C . LEU A 1 104 ? -5.375 -1.980 4.189 1.00 90.75 104 LEU A C 1
ATOM 827 O O . LEU A 1 104 ? -4.488 -1.490 3.490 1.00 90.75 104 LEU A O 1
ATOM 831 N N . GLY A 1 105 ? -5.229 -3.166 4.785 1.00 88.38 105 GLY A N 1
ATOM 832 C CA . GLY A 1 105 ? -3.984 -3.939 4.704 1.00 88.38 105 GLY A CA 1
ATOM 833 C C . GLY A 1 105 ? -3.538 -4.219 3.263 1.00 88.38 105 GLY A C 1
ATOM 834 O O . GLY A 1 105 ? -2.348 -4.135 2.961 1.00 88.38 105 GLY A O 1
ATOM 835 N N . VAL A 1 106 ? -4.490 -4.457 2.353 1.00 89.44 106 VAL A N 1
ATOM 836 C CA . VAL A 1 106 ? -4.218 -4.647 0.919 1.00 89.44 106 VAL A CA 1
ATOM 837 C C . VAL A 1 106 ? -3.610 -3.399 0.265 1.00 89.44 106 VAL A C 1
ATOM 839 O O . VAL A 1 106 ? -2.685 -3.530 -0.534 1.00 89.44 106 VAL A O 1
ATOM 842 N N . SER A 1 107 ? -4.037 -2.189 0.653 1.00 91.38 107 SER A N 1
ATOM 843 C CA . SER A 1 107 ? -3.460 -0.936 0.145 1.00 91.38 107 SER A CA 1
ATOM 844 C C . SER A 1 107 ? -1.983 -0.816 0.529 1.00 91.38 107 SER A C 1
ATOM 846 O O . SER A 1 107 ? -1.149 -0.494 -0.316 1.00 91.38 107 SER A O 1
ATOM 848 N N . HIS A 1 108 ? -1.632 -1.134 1.781 1.00 89.56 108 HIS A N 1
ATOM 849 C CA . HIS A 1 108 ? -0.241 -1.124 2.249 1.00 89.56 108 HIS A CA 1
ATOM 850 C C . HIS A 1 108 ? 0.621 -2.175 1.529 1.00 89.56 108 HIS A C 1
ATOM 852 O O . HIS A 1 108 ? 1.738 -1.876 1.103 1.00 89.56 108 HIS A O 1
ATOM 858 N N . GLN A 1 109 ? 0.099 -3.390 1.342 1.00 92.75 109 GLN A N 1
ATOM 859 C CA . GLN A 1 109 ? 0.798 -4.450 0.610 1.00 92.75 109 GLN A CA 1
ATOM 860 C C . GLN A 1 109 ? 1.088 -4.037 -0.838 1.00 92.75 109 GLN A C 1
ATOM 862 O O . GLN A 1 109 ? 2.225 -4.154 -1.296 1.00 92.75 109 GLN A O 1
ATOM 867 N N . LEU A 1 110 ? 0.084 -3.513 -1.548 1.00 94.31 110 LEU A N 1
ATOM 868 C CA . LEU A 1 110 ? 0.227 -3.081 -2.938 1.00 94.31 110 LEU A CA 1
ATOM 869 C C . LEU A 1 110 ? 1.174 -1.887 -3.084 1.00 94.31 110 LEU A C 1
ATOM 871 O O . LEU A 1 110 ? 2.000 -1.890 -3.996 1.00 94.31 110 LEU A O 1
ATOM 875 N N . HIS A 1 111 ? 1.118 -0.917 -2.167 1.00 91.94 111 HIS A N 1
ATOM 876 C CA . HIS A 1 111 ? 2.066 0.197 -2.114 1.00 91.94 111 HIS A CA 1
ATOM 877 C C . HIS A 1 111 ? 3.514 -0.307 -2.021 1.00 91.94 111 HIS A C 1
ATOM 879 O O . HIS A 1 111 ? 4.347 0.033 -2.863 1.00 91.94 111 HIS A O 1
ATOM 885 N N . CYS A 1 112 ? 3.808 -1.173 -1.047 1.00 91.62 112 CYS A N 1
ATOM 886 C CA . CYS A 1 112 ? 5.151 -1.716 -0.847 1.00 91.62 112 CYS A CA 1
ATOM 887 C C . CYS A 1 112 ? 5.622 -2.556 -2.043 1.00 91.62 112 CYS A C 1
ATOM 889 O O . CYS A 1 112 ? 6.760 -2.410 -2.492 1.00 91.62 112 CYS A O 1
ATOM 891 N N . VAL A 1 113 ? 4.751 -3.393 -2.614 1.00 94.31 113 VAL A N 1
ATOM 892 C CA . VAL A 1 113 ? 5.074 -4.176 -3.819 1.00 94.31 113 VAL A CA 1
ATOM 893 C C . VAL A 1 113 ? 5.343 -3.267 -5.022 1.00 94.31 113 VAL A C 1
ATOM 895 O O . VAL A 1 113 ? 6.290 -3.522 -5.765 1.00 94.31 113 VAL A O 1
ATOM 898 N N . ASN A 1 114 ? 4.583 -2.183 -5.205 1.00 94.31 114 ASN A N 1
ATOM 899 C CA . ASN A 1 114 ? 4.838 -1.222 -6.278 1.00 94.31 114 ASN A CA 1
ATOM 900 C C . ASN A 1 114 ? 6.182 -0.502 -6.085 1.00 94.31 114 ASN A C 1
ATOM 902 O O . ASN A 1 114 ? 6.948 -0.334 -7.033 1.00 94.31 114 ASN A O 1
ATOM 906 N N . HIS A 1 115 ? 6.511 -0.136 -4.847 1.00 92.06 115 HIS A N 1
ATOM 907 C CA . HIS A 1 115 ? 7.808 0.440 -4.496 1.00 92.06 115 HIS A CA 1
ATOM 908 C C . HIS A 1 115 ? 8.971 -0.516 -4.811 1.00 92.06 115 HIS A C 1
ATOM 910 O O . HIS A 1 115 ? 9.952 -0.095 -5.428 1.00 92.06 115 HIS A O 1
ATOM 916 N N . LEU A 1 116 ? 8.836 -1.807 -4.482 1.00 91.75 116 LEU A N 1
ATOM 917 C CA . LEU A 1 116 ? 9.809 -2.844 -4.850 1.00 91.75 116 LEU A CA 1
ATOM 918 C C . LEU A 1 116 ? 9.908 -3.038 -6.366 1.00 91.75 116 LEU A C 1
ATOM 920 O O . LEU A 1 116 ? 11.010 -3.158 -6.895 1.00 91.75 116 LEU A O 1
ATOM 924 N N . ARG A 1 117 ? 8.780 -3.025 -7.089 1.00 93.50 117 ARG A N 1
ATOM 925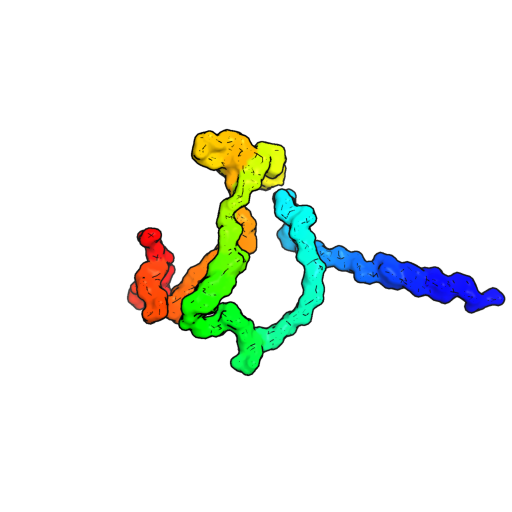 C CA . ARG A 1 117 ? 8.771 -3.079 -8.558 1.00 93.50 117 ARG A CA 1
ATOM 926 C C . ARG A 1 117 ? 9.597 -1.937 -9.146 1.00 93.50 117 ARG A C 1
ATOM 928 O O . ARG A 1 117 ? 10.418 -2.195 -10.019 1.00 93.50 117 ARG A O 1
ATOM 935 N N . LYS A 1 118 ? 9.401 -0.700 -8.672 1.00 93.19 118 LYS A N 1
ATOM 936 C CA . LYS A 1 118 ? 10.147 0.481 -9.141 1.00 93.19 118 LYS A CA 1
ATOM 937 C C . LYS A 1 118 ? 11.641 0.404 -8.778 1.00 93.1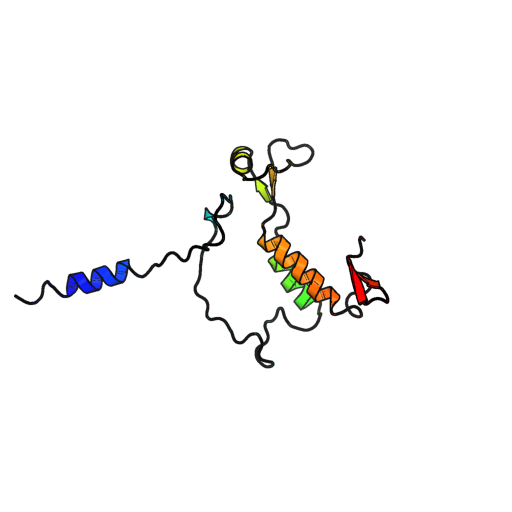9 118 LYS A C 1
ATOM 939 O O . LYS A 1 118 ? 12.475 0.798 -9.585 1.00 93.19 118 LYS A O 1
ATOM 944 N N . ALA A 1 119 ? 11.997 -0.193 -7.635 1.00 90.75 119 ALA A N 1
ATOM 945 C CA . ALA A 1 119 ? 13.395 -0.417 -7.231 1.00 90.75 119 ALA A CA 1
ATOM 946 C C . ALA A 1 119 ? 14.195 -1.300 -8.213 1.00 90.75 119 ALA A C 1
ATOM 948 O O . ALA A 1 119 ? 15.420 -1.234 -8.264 1.00 90.75 119 ALA A O 1
ATOM 949 N N . LEU A 1 120 ? 13.516 -2.132 -9.010 1.00 90.44 120 LEU A N 1
ATOM 950 C CA . LEU A 1 120 ? 14.157 -2.977 -10.023 1.00 90.44 120 LEU A CA 1
ATOM 951 C C . LEU A 1 120 ? 14.531 -2.215 -11.308 1.00 90.44 120 LEU A C 1
ATOM 953 O O . LEU A 1 120 ? 15.155 -2.801 -12.191 1.00 90.44 120 LEU A O 1
ATOM 957 N N . TYR A 1 121 ? 14.163 -0.934 -11.421 1.00 92.38 121 TYR A N 1
ATOM 958 C CA . TYR A 1 121 ? 14.413 -0.092 -12.594 1.00 92.38 121 TYR A CA 1
ATOM 959 C C . TYR A 1 121 ? 15.022 1.265 -12.185 1.00 92.38 121 TYR A C 1
ATOM 961 O O . TYR A 1 121 ? 14.382 2.303 -12.355 1.00 92.38 121 TYR A O 1
ATOM 969 N N . PRO A 1 122 ? 16.254 1.282 -11.640 1.00 90.25 122 PRO A N 1
ATOM 970 C CA . PRO A 1 122 ? 16.907 2.503 -11.151 1.00 90.25 122 PRO A CA 1
ATOM 971 C C . PRO A 1 122 ? 17.049 3.597 -12.214 1.00 90.25 122 PRO A C 1
ATOM 973 O O . PRO A 1 122 ? 16.931 4.774 -11.883 1.00 90.25 122 PRO A O 1
ATOM 976 N N . ASP A 1 123 ? 17.272 3.211 -13.473 1.00 92.44 123 ASP A N 1
ATOM 977 C CA . ASP A 1 123 ? 17.429 4.151 -14.589 1.00 92.44 123 ASP A CA 1
ATOM 978 C C . ASP A 1 123 ? 16.116 4.878 -14.925 1.00 92.44 123 ASP A C 1
ATOM 980 O O . ASP A 1 123 ? 16.135 6.043 -15.317 1.00 92.44 123 ASP A O 1
ATOM 984 N N . GLU A 1 124 ? 14.975 4.208 -14.733 1.00 93.94 124 GLU A N 1
ATOM 985 C CA . GLU A 1 124 ? 13.637 4.749 -15.016 1.00 93.94 124 GLU A CA 1
ATOM 986 C C . GLU A 1 124 ? 13.067 5.536 -13.825 1.00 93.94 124 GLU A C 1
ATOM 988 O O . GLU A 1 124 ? 12.266 6.453 -14.000 1.00 93.94 124 GLU A O 1
ATOM 993 N N . TYR A 1 125 ? 13.495 5.199 -12.603 1.00 92.12 125 TYR A N 1
ATOM 994 C CA . TYR A 1 125 ? 13.057 5.839 -11.360 1.00 92.12 125 TYR A CA 1
ATOM 995 C C . TYR A 1 125 ? 14.246 6.402 -10.565 1.00 92.12 125 TYR A C 1
ATOM 997 O O . TYR A 1 125 ? 14.502 5.968 -9.430 1.00 92.12 125 TYR A O 1
ATOM 1005 N N . PRO A 1 126 ? 14.993 7.367 -11.134 1.00 88.81 126 PRO A N 1
ATOM 1006 C CA . PRO A 1 126 ? 16.170 7.913 -10.483 1.00 88.81 126 PRO A CA 1
ATOM 1007 C C . PRO A 1 126 ? 15.786 8.603 -9.173 1.00 88.81 126 PRO A C 1
ATOM 1009 O O . PRO A 1 126 ? 14.856 9.407 -9.115 1.00 88.81 126 PRO A O 1
ATOM 1012 N N . GLY A 1 127 ? 16.527 8.291 -8.111 1.00 85.75 127 GLY A N 1
ATOM 1013 C CA . GLY A 1 127 ? 16.365 8.936 -6.810 1.00 85.75 127 GLY A CA 1
ATOM 1014 C C . GLY A 1 127 ? 15.168 8.471 -5.984 1.00 85.75 127 GLY A C 1
ATOM 1015 O O . GLY A 1 127 ? 14.965 9.053 -4.932 1.00 85.75 127 GLY A O 1
ATOM 1016 N N . LEU A 1 128 ? 14.413 7.446 -6.408 1.00 86.75 128 LEU A N 1
ATOM 1017 C CA . LEU A 1 128 ? 13.365 6.812 -5.584 1.00 86.75 128 LEU A CA 1
ATOM 1018 C C . LEU A 1 128 ? 13.943 5.894 -4.486 1.00 86.75 128 LEU A C 1
ATOM 1020 O O . LEU A 1 128 ? 13.304 5.596 -3.476 1.00 86.75 128 LEU A O 1
ATOM 1024 N N . TRP A 1 129 ? 15.160 5.413 -4.712 1.00 86.69 129 TRP A N 1
ATOM 1025 C CA . TRP A 1 129 ? 15.904 4.559 -3.801 1.00 86.69 129 TRP A CA 1
ATOM 1026 C C . TRP A 1 129 ? 17.360 5.004 -3.794 1.00 86.69 129 TRP A C 1
ATOM 1028 O O . TRP A 1 129 ? 17.909 5.380 -4.834 1.00 86.69 129 TRP A O 1
ATOM 1038 N N . GLU A 1 130 ? 17.990 4.936 -2.627 1.00 87.56 130 GLU A N 1
ATOM 1039 C CA . GLU A 1 130 ? 19.439 5.034 -2.517 1.00 87.56 130 GLU A CA 1
ATOM 1040 C C . GLU A 1 130 ? 20.032 3.632 -2.671 1.00 87.56 130 GLU A C 1
ATOM 1042 O O . GLU A 1 130 ? 19.679 2.709 -1.932 1.00 87.56 130 GLU A O 1
ATOM 1047 N N . TYR A 1 131 ? 20.918 3.473 -3.653 1.00 84.06 131 TYR A N 1
ATOM 1048 C CA . TYR A 1 131 ? 21.586 2.210 -3.953 1.00 84.06 131 TYR A CA 1
ATOM 1049 C C . TYR A 1 131 ? 23.006 2.247 -3.399 1.00 84.06 131 TYR A C 1
ATOM 1051 O O . TYR A 1 131 ? 23.828 3.068 -3.809 1.00 84.06 131 TYR A O 1
ATOM 1059 N N . HIS A 1 132 ? 23.312 1.338 -2.480 1.00 84.81 132 HIS A N 1
ATOM 1060 C CA . HIS A 1 132 ? 24.629 1.261 -1.865 1.00 84.81 132 HIS A CA 1
ATOM 1061 C C . HIS A 1 132 ? 25.552 0.278 -2.618 1.00 84.81 132 HIS A C 1
ATOM 1063 O O . HIS A 1 132 ? 25.081 -0.728 -3.156 1.00 84.81 132 HIS A O 1
ATOM 1069 N N . PRO A 1 133 ? 26.888 0.482 -2.600 1.00 86.62 133 PRO A N 1
ATOM 1070 C CA . PRO A 1 133 ? 27.848 -0.404 -3.277 1.00 86.62 133 PRO A CA 1
ATOM 1071 C C . PRO A 1 133 ? 27.846 -1.866 -2.799 1.00 86.62 133 PRO A C 1
ATOM 1073 O O . PRO A 1 133 ? 28.331 -2.747 -3.500 1.00 86.62 133 PRO A O 1
ATOM 1076 N N . ASN A 1 134 ? 27.320 -2.132 -1.602 1.00 87.75 134 ASN A N 1
ATOM 1077 C CA . ASN A 1 134 ? 27.181 -3.472 -1.023 1.00 87.75 134 ASN A CA 1
ATOM 1078 C C . ASN A 1 134 ? 25.932 -4.232 -1.528 1.00 87.75 134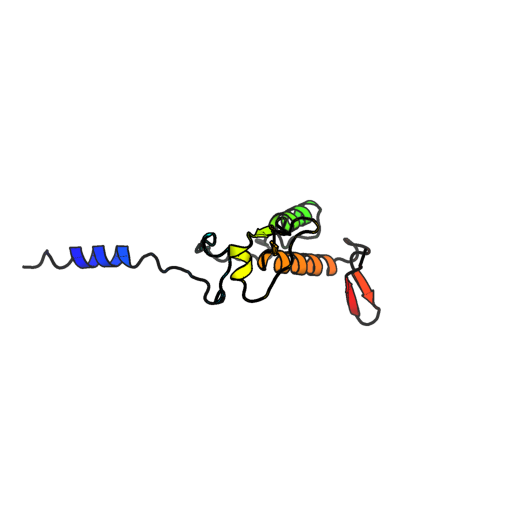 ASN A C 1
ATOM 1080 O O . ASN A 1 134 ? 25.671 -5.336 -1.056 1.00 87.75 134 ASN A O 1
ATOM 1084 N N . GLY A 1 135 ? 25.151 -3.644 -2.442 1.00 80.56 135 GLY A N 1
ATOM 1085 C CA . GLY A 1 135 ? 23.942 -4.246 -3.006 1.00 80.56 135 GLY A CA 1
ATOM 1086 C C . GLY A 1 135 ? 22.670 -4.055 -2.173 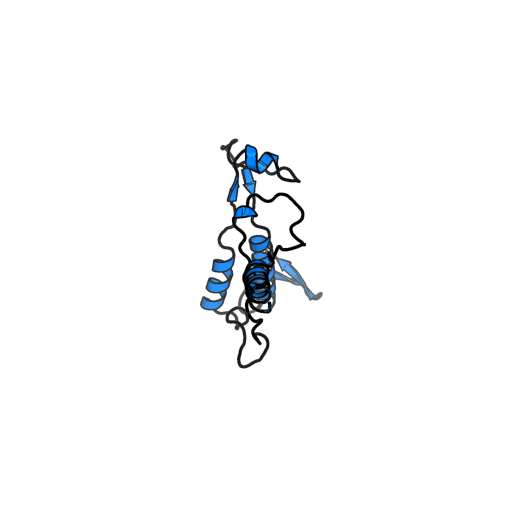1.00 80.56 135 GLY A C 1
ATOM 1087 O O . GLY A 1 135 ? 21.645 -4.636 -2.518 1.00 80.56 135 GLY A O 1
ATOM 1088 N N . THR A 1 136 ? 22.704 -3.263 -1.095 1.00 84.00 136 THR A N 1
ATOM 1089 C CA . THR A 1 136 ? 21.494 -2.900 -0.337 1.00 84.00 136 THR A CA 1
ATOM 1090 C C . THR A 1 136 ? 20.858 -1.623 -0.872 1.00 84.00 136 THR A C 1
ATOM 1092 O O . THR A 1 136 ? 21.558 -0.745 -1.377 1.00 84.00 136 THR A O 1
ATOM 1095 N N . THR A 1 137 ? 19.545 -1.497 -0.698 1.00 78.94 137 THR A N 1
ATOM 1096 C CA . THR A 1 137 ? 18.781 -0.307 -1.079 1.00 78.94 137 THR A CA 1
ATOM 1097 C C . THR A 1 137 ? 17.950 0.195 0.090 1.00 78.94 137 THR A C 1
ATOM 1099 O O . THR A 1 137 ? 17.337 -0.613 0.791 1.00 78.94 137 THR A O 1
ATOM 1102 N N . ILE A 1 138 ? 17.870 1.511 0.267 1.00 80.81 138 ILE A N 1
ATOM 1103 C CA . ILE A 1 138 ? 16.941 2.145 1.211 1.00 80.81 138 ILE A CA 1
ATOM 1104 C C . ILE A 1 138 ? 15.990 3.072 0.457 1.00 80.81 138 ILE A C 1
ATOM 1106 O O . ILE A 1 138 ? 16.386 3.707 -0.523 1.00 80.81 138 ILE A O 1
ATOM 1110 N N . ALA A 1 139 ? 14.718 3.095 0.861 1.00 73.75 139 ALA A N 1
ATOM 1111 C CA . ALA A 1 139 ? 13.735 3.977 0.241 1.00 73.75 139 ALA A CA 1
ATOM 1112 C C . ALA A 1 139 ? 14.184 5.417 0.486 1.00 73.75 139 ALA A C 1
ATOM 1114 O O . ALA A 1 139 ? 14.449 5.784 1.634 1.00 73.75 139 ALA A O 1
ATOM 1115 N N . SER A 1 140 ? 14.309 6.218 -0.574 1.00 65.94 140 SER A N 1
ATOM 1116 C CA . SER A 1 140 ? 14.692 7.614 -0.402 1.00 65.94 140 SER A CA 1
ATOM 1117 C C . SER A 1 140 ? 13.553 8.334 0.313 1.00 65.94 140 SER A C 1
ATOM 1119 O O . SER A 1 140 ? 12.431 8.384 -0.192 1.00 65.94 140 SER A O 1
ATOM 1121 N N . THR A 1 141 ? 13.819 8.891 1.489 1.00 49.91 141 THR A N 1
ATOM 1122 C CA . THR A 1 141 ? 12.885 9.805 2.146 1.00 49.91 141 THR A CA 1
ATOM 1123 C C . THR A 1 141 ? 13.021 11.170 1.477 1.00 49.91 141 THR A C 1
ATOM 1125 O O . THR A 1 141 ? 13.868 11.969 1.882 1.00 49.91 141 THR A O 1
ATOM 1128 N N . SER A 1 142 ? 12.260 11.408 0.411 1.00 38.72 142 SER A N 1
ATOM 1129 C CA . SER A 1 142 ? 12.048 12.746 -0.151 1.00 38.72 142 SER A CA 1
ATOM 1130 C C . SER A 1 142 ? 10.698 13.313 0.265 1.00 38.72 142 SER A C 1
ATOM 1132 O O . SER A 1 142 ? 9.724 12.534 0.380 1.00 38.72 142 SER A O 1
#